Protein AF-A0A3S1F6X5-F1 (afdb_monomer)

Foldseek 3Di:
DDDDPPPLDAAEDEDDPPDDQDDDRYGYDDPPVPDDPPVDDDDDCVVVVVVVVVVCCVVVVVVVVVVD

Secondary structure (DSSP, 8-state):
--------PPEEEE--TTS-SEETTEEEEP--TT----------THHHHHHHHHHHHHHHHHHHHH--

pLDDT: mean 74.73, std 14.08, range [40.25, 97.25]

Solvent-accessible surface area (backbone atoms only — not comparable to full-atom values): 4638 Å² total; per-residue (Å²): 142,78,94,72,78,87,76,83,77,61,51,80,45,85,38,59,101,86,54,80,52,70,57,101,64,34,47,34,49,69,86,71,87,85,70,81,83,75,92,69,91,79,81,77,63,63,64,58,56,53,52,51,50,52,50,51,50,54,55,49,52,55,49,57,65,72,76,106

Nearest PDB structures (foldseek):
  7rgo-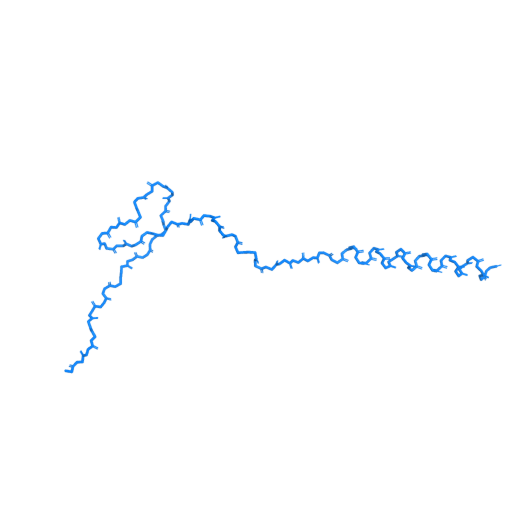assembly1_B  TM=4.467E-01  e=6.029E+00  Escherichia coli
  4e45-assembly3_O  TM=3.200E-01  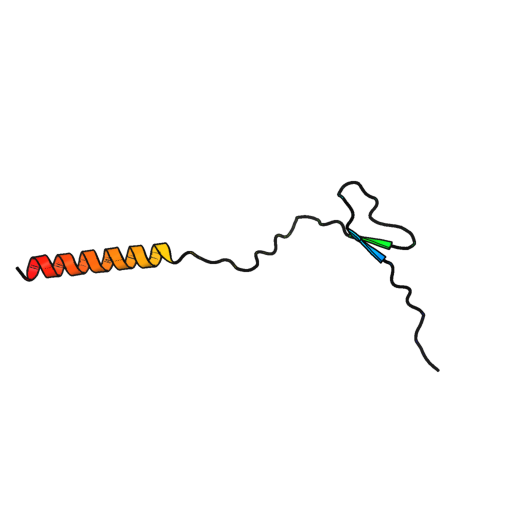e=7.975E+00  Homo sapiens

Mean predicted aligned error: 15.99 Å

Structure (mmCIF, N/CA/C/O backbone):
data_AF-A0A3S1F6X5-F1
#
_entry.id   AF-A0A3S1F6X5-F1
#
loop_
_atom_site.group_PDB
_atom_site.id
_atom_site.type_symbol
_atom_site.label_atom_id
_atom_site.label_alt_id
_atom_site.label_comp_id
_atom_site.label_asym_id
_atom_site.label_entity_id
_atom_site.label_seq_id
_atom_site.pdbx_PDB_ins_code
_atom_site.Cartn_x
_atom_site.Cartn_y
_atom_site.Cartn_z
_atom_site.occupancy
_atom_site.B_iso_or_equiv
_atom_site.auth_seq_id
_atom_site.auth_comp_id
_atom_site.auth_asym_id
_atom_site.auth_atom_id
_atom_site.pdbx_PDB_model_num
ATOM 1 N N . THR A 1 1 ? 3.397 -23.376 52.972 1.00 40.25 1 THR A N 1
ATOM 2 C CA . THR A 1 1 ? 3.877 -23.811 51.640 1.00 40.2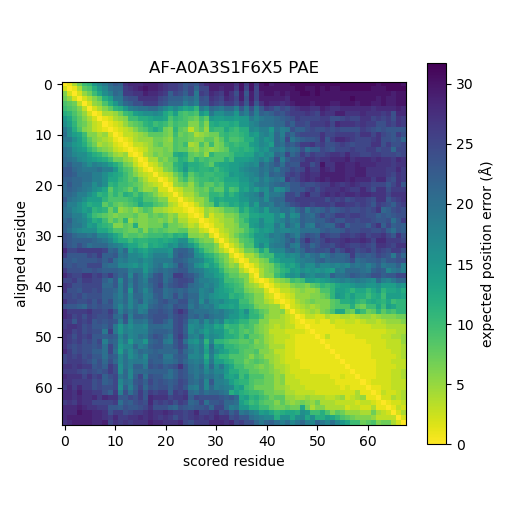5 1 THR A CA 1
ATOM 3 C C . THR A 1 1 ? 2.633 -24.096 50.820 1.00 40.25 1 THR A C 1
ATOM 5 O O . THR A 1 1 ? 1.907 -24.983 51.216 1.00 40.25 1 THR A O 1
ATOM 8 N N . ALA A 1 2 ? 2.209 -23.351 49.804 1.00 46.19 2 ALA A N 1
ATOM 9 C CA . ALA A 1 2 ? 2.853 -22.404 48.902 1.00 46.19 2 ALA A CA 1
ATOM 10 C C . ALA A 1 2 ? 1.861 -21.274 48.536 1.00 46.19 2 ALA A C 1
ATOM 12 O O . ALA A 1 2 ? 0.651 -21.455 48.646 1.00 46.19 2 ALA A O 1
ATOM 13 N N . LEU A 1 3 ? 2.382 -20.109 48.142 1.00 59.84 3 LEU A N 1
ATOM 14 C CA . LEU A 1 3 ? 1.592 -18.988 47.636 1.00 59.84 3 LEU A CA 1
ATOM 15 C C . LEU A 1 3 ? 1.030 -19.340 46.255 1.00 59.84 3 LEU A C 1
ATOM 17 O O . LEU A 1 3 ? 1.787 -19.624 45.332 1.00 59.84 3 LEU A O 1
ATOM 21 N N . GLY A 1 4 ? -0.285 -19.269 46.124 1.00 57.03 4 GLY A N 1
ATOM 22 C CA . GLY A 1 4 ? -0.993 -19.439 44.865 1.00 57.03 4 GLY A CA 1
ATOM 23 C C . GLY A 1 4 ? -2.471 -19.244 45.129 1.00 57.03 4 GLY A C 1
ATOM 24 O O . GLY A 1 4 ? -3.233 -20.195 45.087 1.00 57.03 4 GLY A O 1
ATOM 25 N N . SER A 1 5 ? -2.840 -18.028 45.528 1.00 59.28 5 SER A N 1
ATOM 26 C CA . SER A 1 5 ? -4.230 -17.585 45.580 1.00 59.28 5 SER A CA 1
ATOM 27 C C . SER A 1 5 ? -4.940 -18.013 44.298 1.00 59.28 5 SER A C 1
ATOM 29 O O . SER A 1 5 ? -4.456 -17.666 43.221 1.00 59.28 5 SER A O 1
ATOM 31 N N . ASP A 1 6 ? -6.042 -18.750 44.423 1.00 64.06 6 ASP A N 1
ATOM 32 C CA . ASP A 1 6 ? -6.970 -19.072 43.340 1.00 64.06 6 ASP A CA 1
ATOM 33 C C . ASP A 1 6 ? -7.435 -17.772 42.662 1.00 64.06 6 ASP A C 1
ATOM 35 O O . ASP A 1 6 ? -8.411 -17.139 43.064 1.00 64.06 6 ASP A O 1
ATOM 39 N N . VAL A 1 7 ? -6.679 -17.305 41.665 1.00 67.19 7 VAL A N 1
ATOM 40 C CA . VAL A 1 7 ? -7.059 -16.159 40.840 1.00 67.19 7 VAL A CA 1
ATOM 41 C C . VAL A 1 7 ? -8.101 -16.669 39.855 1.00 67.19 7 VAL A C 1
ATOM 43 O O . VAL A 1 7 ? -7.771 -17.194 38.792 1.00 67.19 7 VAL A O 1
ATOM 46 N N . THR A 1 8 ? -9.372 -16.535 40.222 1.00 70.06 8 THR A N 1
ATOM 47 C CA . THR A 1 8 ? -10.495 -16.768 39.312 1.00 70.06 8 THR A CA 1
ATOM 48 C C . THR A 1 8 ? -10.455 -15.711 38.212 1.00 70.06 8 THR A C 1
ATOM 50 O O . THR A 1 8 ? -10.771 -14.544 38.441 1.00 70.06 8 THR A O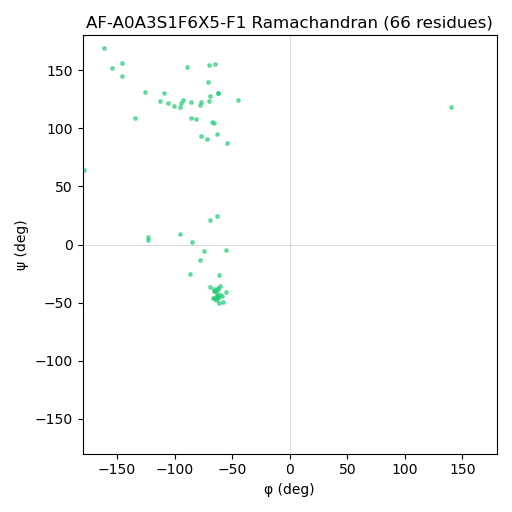 1
ATOM 53 N N . LEU A 1 9 ? -10.018 -16.109 37.015 1.00 71.00 9 LEU A N 1
ATOM 54 C CA . LEU A 1 9 ? -10.010 -15.242 35.840 1.00 71.00 9 LEU A CA 1
ATOM 55 C C . LEU A 1 9 ? -11.438 -15.138 35.274 1.00 71.00 9 LEU A C 1
ATOM 57 O O . LEU A 1 9 ? -12.026 -16.170 34.941 1.00 71.00 9 LEU A O 1
ATOM 61 N N . PRO A 1 10 ? -12.008 -13.927 35.149 1.00 70.81 10 PRO A N 1
ATOM 62 C CA . PRO A 1 10 ? -13.337 -13.739 34.576 1.00 70.81 10 PRO A CA 1
ATOM 63 C C . PRO A 1 10 ? -13.343 -14.015 33.065 1.00 70.81 10 PRO A C 1
ATOM 65 O O . PRO A 1 10 ? -12.329 -13.861 32.380 1.00 70.81 10 PRO A O 1
ATOM 68 N N . SER A 1 11 ? -14.504 -14.394 32.527 1.00 71.62 11 SER A N 1
ATOM 69 C CA . SER A 1 11 ? -14.670 -14.645 31.088 1.00 71.62 11 SER A CA 1
ATOM 70 C C . SER A 1 11 ? -14.630 -13.335 30.288 1.00 71.62 11 SER A C 1
ATOM 72 O O . SER A 1 11 ? -15.195 -12.324 30.714 1.00 71.62 11 SER A O 1
ATOM 74 N N . ILE A 1 12 ? -13.968 -13.338 29.126 1.00 69.81 12 ILE A N 1
ATOM 75 C CA . ILE A 1 12 ? -13.876 -12.178 28.228 1.00 69.81 12 ILE A CA 1
ATOM 76 C C . ILE A 1 12 ? -14.873 -12.359 27.085 1.00 69.81 12 ILE A C 1
ATOM 78 O O . ILE A 1 12 ? -14.761 -13.306 26.306 1.00 69.81 12 ILE A O 1
ATOM 82 N N . VAL A 1 13 ? -15.832 -11.438 26.960 1.00 72.56 13 VAL A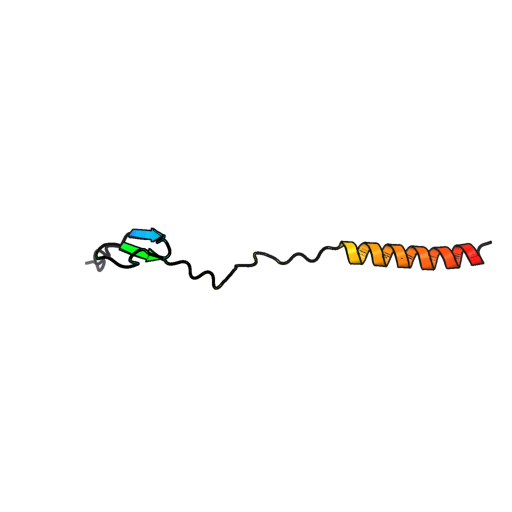 N 1
ATOM 83 C CA . VAL A 1 13 ? -16.896 -11.507 25.944 1.00 72.56 13 VAL A CA 1
ATOM 84 C C . VAL A 1 13 ? -16.926 -10.209 25.121 1.00 72.56 13 VAL A C 1
ATOM 86 O O . VAL A 1 13 ? -16.931 -9.122 25.704 1.00 72.56 13 VAL A O 1
ATOM 89 N N . PRO A 1 14 ? -16.950 -10.269 23.772 1.00 64.56 14 PRO A N 1
ATOM 90 C CA . PRO A 1 14 ? -17.099 -9.077 22.938 1.00 64.56 14 PRO A CA 1
ATOM 91 C C . PRO A 1 14 ? -18.510 -8.486 23.083 1.00 64.56 14 PRO A C 1
ATOM 93 O O . PRO A 1 14 ? -19.506 -9.190 22.907 1.00 64.56 14 PRO A O 1
ATOM 96 N N . VAL A 1 15 ? -18.614 -7.185 23.385 1.00 69.06 15 VAL A N 1
ATOM 97 C CA . VAL A 1 15 ? -19.905 -6.515 23.630 1.00 69.06 15 VAL A CA 1
ATOM 98 C C . VAL A 1 15 ? -20.252 -5.564 22.488 1.00 69.06 15 VAL A C 1
ATOM 100 O O . VAL A 1 15 ? -19.454 -4.721 22.084 1.00 69.06 15 VAL A O 1
ATOM 103 N N . ARG A 1 16 ? -21.483 -5.669 21.97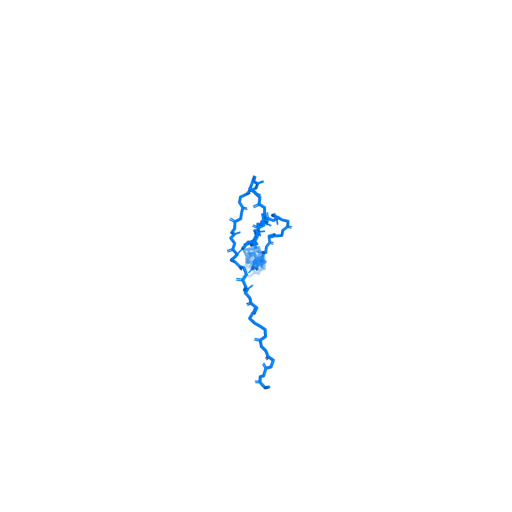1 1.00 63.84 16 ARG A N 1
ATOM 104 C CA . ARG A 1 16 ? -22.039 -4.732 20.977 1.00 63.84 16 ARG A CA 1
ATOM 105 C C . ARG A 1 16 ? -22.199 -3.324 21.564 1.00 63.84 16 ARG A C 1
ATOM 107 O O . ARG A 1 16 ? -22.446 -3.179 22.754 1.00 63.84 16 ARG A O 1
ATOM 114 N N . SER A 1 17 ? -22.194 -2.292 20.718 1.00 59.12 17 SER A N 1
ATOM 115 C CA . SER A 1 17 ? -22.209 -0.861 21.103 1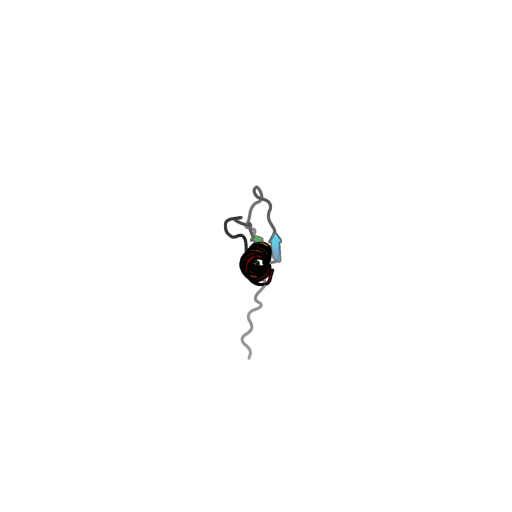.00 59.12 17 SER A CA 1
ATOM 116 C C . SER A 1 17 ? -23.356 -0.387 22.035 1.00 59.12 17 SER A C 1
ATOM 118 O O . SER A 1 17 ? -23.350 0.757 22.473 1.00 59.12 17 SER A O 1
ATOM 120 N N . ALA A 1 18 ? -24.333 -1.225 22.386 1.00 60.56 18 ALA A N 1
ATOM 121 C CA . ALA A 1 18 ? -25.413 -0.891 23.325 1.00 60.56 18 ALA A CA 1
ATOM 122 C C . ALA A 1 18 ? -25.518 -1.850 24.533 1.00 60.56 18 ALA A C 1
ATOM 124 O O . ALA A 1 18 ? -26.481 -1.767 25.288 1.00 60.56 18 ALA A O 1
ATOM 125 N N . GLY A 1 19 ? -24.582 -2.793 24.700 1.00 61.12 19 GLY A N 1
ATOM 126 C CA . GLY A 1 19 ? -24.569 -3.729 25.831 1.00 61.12 19 GLY A CA 1
ATOM 127 C C . GLY A 1 19 ? -23.800 -3.189 27.040 1.00 61.12 19 GLY A C 1
ATOM 128 O O . GLY A 1 19 ? -22.879 -2.386 26.884 1.00 61.12 19 GLY A O 1
ATOM 129 N N . ALA A 1 20 ? -24.162 -3.645 28.243 1.00 61.03 20 ALA A N 1
ATOM 130 C CA . ALA A 1 20 ? -23.377 -3.400 29.453 1.00 61.03 20 ALA A CA 1
ATOM 131 C C . ALA A 1 20 ? -21.992 -4.053 29.307 1.00 61.03 20 ALA A C 1
ATOM 133 O O . ALA A 1 20 ? -21.909 -5.211 28.916 1.00 61.03 20 ALA A O 1
ATOM 134 N N . ALA A 1 21 ? -20.914 -3.315 29.584 1.00 59.75 21 ALA A N 1
ATOM 135 C CA . ALA A 1 21 ? -19.532 -3.793 29.440 1.00 59.75 21 ALA A CA 1
ATOM 136 C C . ALA A 1 21 ? -18.928 -4.334 30.756 1.00 59.75 21 ALA A C 1
ATOM 138 O O . ALA A 1 21 ? -17.728 -4.591 30.826 1.00 59.75 21 ALA A O 1
ATOM 139 N N . SER A 1 22 ? -19.746 -4.494 31.801 1.00 61.91 22 SER A N 1
ATOM 140 C CA . SER A 1 22 ? -19.329 -4.985 33.116 1.00 61.91 22 SER A CA 1
ATOM 141 C C . SER A 1 22 ? -20.418 -5.837 33.781 1.00 61.91 22 SER A C 1
ATOM 143 O O . SER A 1 22 ? -21.612 -5.570 33.634 1.00 61.91 22 SER A O 1
ATOM 145 N N . GLY A 1 23 ? -19.990 -6.864 34.519 1.00 67.50 23 GLY A N 1
ATOM 146 C CA . GLY A 1 23 ? -20.813 -7.742 35.355 1.00 67.50 23 GLY A CA 1
ATOM 147 C C . GLY A 1 23 ? -19.939 -8.480 36.379 1.00 67.50 23 GLY A C 1
ATOM 148 O O . GLY A 1 23 ? -18.717 -8.426 36.283 1.00 67.50 23 GLY A O 1
ATOM 149 N N . ASN A 1 24 ? -20.542 -9.152 37.367 1.00 66.62 24 ASN A N 1
ATOM 150 C CA . ASN A 1 24 ? -19.799 -9.767 38.482 1.00 66.62 24 ASN A CA 1
ATOM 151 C C . ASN A 1 24 ? -18.790 -10.855 38.062 1.00 66.62 24 ASN A C 1
ATOM 153 O O . ASN A 1 24 ? -17.798 -11.034 38.759 1.00 66.62 24 ASN A O 1
ATOM 157 N N . ASP A 1 25 ? -19.013 -11.529 36.927 1.00 69.81 25 ASP A N 1
ATOM 158 C CA . ASP A 1 25 ? -18.239 -12.717 36.524 1.00 69.81 25 ASP A CA 1
ATOM 159 C C . ASP A 1 25 ? -17.560 -12.588 35.144 1.00 69.81 25 ASP A C 1
ATOM 161 O O . ASP A 1 25 ? -16.966 -13.546 34.637 1.00 69.81 25 ASP A O 1
ATOM 165 N N . TRP A 1 26 ? -17.655 -11.425 34.487 1.00 71.50 26 TRP A N 1
ATOM 166 C CA . TRP A 1 26 ? -17.135 -11.253 33.128 1.00 71.50 26 TRP A CA 1
ATOM 167 C C . TRP A 1 26 ? -16.766 -9.802 32.799 1.00 71.50 26 TRP A C 1
ATOM 169 O O . TRP A 1 26 ? -17.334 -8.845 33.333 1.00 71.50 26 TRP A O 1
ATOM 179 N N . ILE A 1 27 ? -15.806 -9.650 31.888 1.00 72.69 27 ILE A N 1
ATOM 180 C CA . ILE A 1 27 ? -15.305 -8.356 31.412 1.00 72.69 27 ILE A CA 1
ATOM 181 C C . ILE A 1 27 ? -15.710 -8.186 29.946 1.00 72.69 27 ILE A C 1
ATOM 183 O O . ILE A 1 27 ? -15.388 -9.023 29.097 1.00 72.69 27 ILE A O 1
ATOM 187 N N . GLY A 1 28 ? -16.416 -7.094 29.644 1.00 69.12 28 GLY A N 1
ATOM 188 C CA . GLY A 1 28 ? -16.827 -6.747 28.291 1.00 69.12 28 GLY A CA 1
ATOM 189 C C . GLY A 1 28 ? -15.823 -5.834 27.603 1.00 69.12 28 GLY A C 1
ATOM 190 O O . GLY A 1 28 ? -15.529 -4.746 28.092 1.00 69.12 28 GLY A O 1
ATOM 191 N N . LEU A 1 29 ? -15.324 -6.242 26.437 1.00 70.00 29 LEU A N 1
ATOM 192 C CA . LEU A 1 29 ? -14.473 -5.384 25.610 1.00 70.00 29 LEU A CA 1
ATOM 193 C C . LEU A 1 29 ? -15.334 -4.657 24.575 1.00 70.00 29 LEU A C 1
ATOM 195 O O . LEU A 1 29 ? -16.018 -5.290 23.766 1.00 70.00 29 LEU A O 1
ATOM 199 N N . ARG A 1 30 ? -15.296 -3.320 24.606 1.00 68.25 30 ARG A N 1
ATOM 200 C CA . ARG A 1 30 ? -15.849 -2.465 23.554 1.00 68.25 30 ARG A CA 1
ATOM 201 C C . ARG A 1 30 ? -14.720 -2.098 22.602 1.00 68.25 30 ARG A C 1
ATOM 203 O O . ARG A 1 30 ? -13.769 -1.430 22.999 1.00 68.25 30 ARG A O 1
ATOM 210 N N . THR A 1 31 ? -14.854 -2.492 21.344 1.00 65.19 31 THR A N 1
ATOM 211 C CA . THR A 1 31 ? -13.995 -1.985 20.276 1.00 65.19 31 THR A CA 1
ATOM 212 C C . THR A 1 31 ? -14.311 -0.505 20.079 1.00 65.19 31 THR A C 1
ATOM 214 O O . THR A 1 31 ? -15.377 -0.152 19.581 1.00 65.19 31 THR A O 1
ATOM 217 N N . THR A 1 32 ? -13.425 0.371 20.543 1.00 67.62 32 THR A N 1
ATOM 218 C CA . THR A 1 32 ? -13.396 1.768 20.107 1.00 67.62 32 THR A CA 1
ATOM 219 C C . THR A 1 32 ? -12.653 1.742 18.777 1.00 67.62 32 THR A C 1
ATOM 221 O O . THR A 1 32 ? -11.458 1.460 18.769 1.00 67.62 32 THR A O 1
ATOM 224 N N . ASP A 1 33 ? -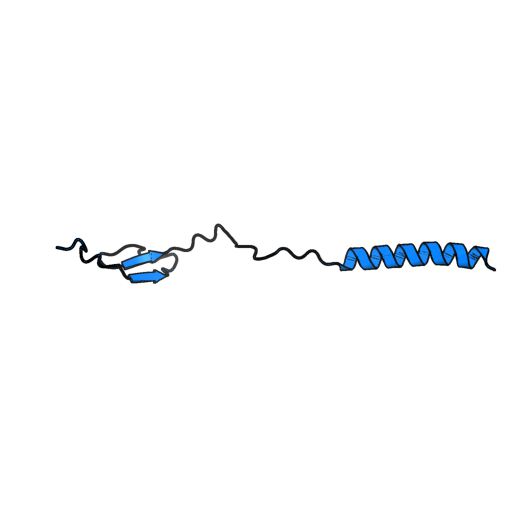13.343 1.950 17.656 1.00 61.66 33 ASP A N 1
ATOM 225 C CA . ASP A 1 33 ? -12.803 1.887 16.281 1.00 61.66 33 ASP A CA 1
ATOM 226 C C . ASP A 1 33 ? -11.707 2.943 15.967 1.00 61.66 33 ASP A C 1
ATOM 228 O O . ASP A 1 33 ? -11.490 3.313 14.817 1.00 61.66 33 ASP A O 1
ATOM 232 N N . ASP A 1 34 ? -11.003 3.451 16.982 1.00 60.78 34 ASP A N 1
ATOM 233 C CA . ASP A 1 34 ? -10.078 4.586 16.912 1.00 60.78 34 ASP A CA 1
ATOM 234 C C . ASP A 1 34 ? -8.715 4.218 16.304 1.00 60.78 34 ASP A C 1
ATOM 236 O O . ASP A 1 34 ? -7.926 5.080 15.927 1.00 60.78 34 ASP A O 1
ATOM 240 N N . SER A 1 35 ? -8.415 2.921 16.167 1.00 65.94 35 SER A N 1
ATOM 241 C CA . SER A 1 35 ? -7.161 2.474 15.559 1.00 65.94 35 SER A CA 1
ATOM 242 C C . SER A 1 35 ? -7.371 1.355 14.543 1.00 65.94 35 SER A C 1
ATOM 244 O O . SER A 1 35 ? -7.634 0.200 14.867 1.00 65.94 35 SER A O 1
ATOM 246 N N . VAL A 1 36 ? -7.198 1.701 13.266 1.00 67.12 36 VAL A N 1
ATOM 247 C CA . VAL A 1 36 ? -7.029 0.723 12.189 1.00 67.12 36 VAL A CA 1
ATOM 248 C C . VAL A 1 36 ? -5.550 0.352 12.123 1.00 67.12 36 VAL A C 1
ATOM 250 O O . VAL A 1 36 ? -4.720 1.138 11.662 1.00 67.12 36 VAL A O 1
ATOM 253 N N . LEU A 1 37 ? -5.211 -0.867 12.544 1.00 66.62 37 LEU A N 1
ATOM 254 C CA . LEU A 1 37 ? -3.894 -1.466 12.314 1.00 66.62 37 LEU A CA 1
ATOM 255 C C . LEU A 1 37 ? -3.669 -1.647 10.803 1.00 66.62 37 LEU A C 1
ATOM 257 O O . LEU A 1 37 ? -4.096 -2.627 10.192 1.00 66.62 37 LEU A O 1
ATOM 261 N N . LYS A 1 38 ? -2.996 -0.681 10.169 1.00 71.81 38 LYS A N 1
ATOM 262 C CA . LYS A 1 38 ? -2.552 -0.775 8.770 1.00 71.81 38 LYS A CA 1
ATOM 263 C C . LYS A 1 38 ? -1.388 -1.770 8.693 1.00 71.81 38 LYS A C 1
ATOM 265 O O . LYS A 1 38 ? -0.229 -1.393 8.822 1.00 71.81 38 LYS A O 1
ATOM 270 N N . ALA A 1 39 ? -1.703 -3.044 8.466 1.00 66.31 39 ALA A N 1
ATOM 271 C CA . ALA A 1 39 ? -0.782 -4.187 8.504 1.00 66.31 39 ALA A CA 1
ATOM 272 C C . ALA A 1 39 ? 0.276 -4.264 7.375 1.00 66.31 39 ALA A C 1
ATOM 274 O O . ALA A 1 39 ? 0.779 -5.349 7.124 1.00 66.31 39 ALA A O 1
ATOM 275 N N . VAL A 1 40 ? 0.596 -3.147 6.708 1.00 73.00 40 VAL A N 1
ATOM 276 C CA . VAL A 1 40 ? 1.694 -2.882 5.746 1.00 73.00 40 VAL A CA 1
ATOM 277 C C . VAL A 1 40 ? 1.148 -2.006 4.618 1.00 73.00 40 VAL A C 1
ATOM 279 O O . VAL A 1 40 ? 0.258 -2.397 3.863 1.00 73.00 40 VAL A O 1
ATOM 282 N N . SER A 1 41 ? 1.713 -0.808 4.488 1.00 70.56 41 SER A N 1
ATOM 283 C CA . SER A 1 41 ? 1.515 0.049 3.320 1.00 70.56 41 SER A CA 1
ATOM 284 C C . SER A 1 41 ? 2.383 -0.473 2.173 1.00 70.56 41 SER A C 1
ATOM 286 O O . SER A 1 41 ? 3.602 -0.557 2.314 1.00 70.56 41 SER A O 1
ATOM 288 N N . ARG A 1 42 ? 1.774 -0.848 1.042 1.00 74.25 42 ARG A N 1
ATOM 289 C CA . ARG A 1 42 ? 2.498 -1.185 -0.193 1.00 74.25 42 ARG A CA 1
ATOM 290 C C . ARG A 1 42 ? 2.322 -0.042 -1.176 1.00 74.25 42 ARG A C 1
ATOM 292 O O . ARG A 1 42 ? 1.197 0.284 -1.542 1.00 74.25 42 ARG A O 1
ATOM 299 N N . VAL A 1 43 ? 3.430 0.540 -1.616 1.00 78.44 43 VAL A N 1
ATOM 300 C CA . VAL A 1 43 ? 3.422 1.543 -2.682 1.00 78.44 43 VAL A CA 1
ATOM 301 C C . VAL A 1 43 ? 3.465 0.806 -4.029 1.00 78.44 43 VAL A C 1
ATOM 303 O O . VAL A 1 43 ? 4.378 0.003 -4.235 1.00 78.44 43 VAL A O 1
ATOM 306 N N . PRO A 1 44 ? 2.498 1.013 -4.943 1.00 79.00 44 PRO A N 1
ATOM 307 C CA . PRO A 1 44 ? 2.503 0.355 -6.249 1.00 79.00 44 PRO A CA 1
ATOM 308 C C . PRO A 1 44 ? 3.728 0.756 -7.088 1.00 79.00 44 PRO A C 1
ATOM 310 O O . PRO A 1 44 ? 3.985 1.940 -7.291 1.00 79.00 44 PRO A O 1
ATOM 313 N N . LEU A 1 45 ? 4.450 -0.224 -7.647 1.00 80.62 45 LEU A N 1
ATOM 314 C CA . LEU A 1 45 ? 5.644 0.000 -8.486 1.00 80.62 45 LEU A CA 1
ATOM 315 C C . LEU A 1 45 ? 5.329 0.526 -9.901 1.00 80.62 45 LEU A C 1
ATOM 317 O O . LEU A 1 45 ? 6.243 0.857 -10.656 1.00 80.62 45 LEU A O 1
ATOM 321 N N . PHE A 1 46 ? 4.048 0.612 -10.271 1.00 80.44 46 PHE A N 1
ATOM 322 C CA . PHE A 1 46 ? 3.604 0.985 -11.619 1.00 80.44 46 PHE A CA 1
ATOM 323 C C . PHE A 1 46 ? 4.171 2.326 -12.098 1.00 80.44 46 PHE A C 1
ATOM 325 O O . PHE A 1 46 ? 4.599 2.429 -13.246 1.00 80.44 46 PHE A O 1
ATOM 332 N N . GLY A 1 47 ? 4.230 3.333 -11.219 1.00 89.31 47 GLY A N 1
ATOM 333 C CA . GLY A 1 47 ? 4.779 4.645 -11.572 1.00 89.31 47 GLY A CA 1
ATOM 334 C C . GLY A 1 47 ? 6.261 4.589 -11.957 1.00 89.31 47 GLY A C 1
ATOM 335 O O . GLY A 1 47 ? 6.673 5.246 -12.910 1.00 89.31 47 GLY A O 1
ATOM 336 N N . GLY A 1 48 ? 7.048 3.753 -11.270 1.00 91.62 48 GLY A N 1
ATOM 337 C CA . GLY A 1 48 ? 8.476 3.585 -11.548 1.00 91.62 48 GLY A CA 1
ATOM 338 C C . GLY A 1 48 ? 8.737 2.940 -12.909 1.00 91.62 48 GLY A C 1
ATOM 339 O O . GLY A 1 48 ? 9.547 3.445 -13.684 1.00 91.62 48 GLY A O 1
ATOM 340 N N . PHE A 1 49 ? 8.010 1.868 -13.240 1.00 93.88 49 PHE A N 1
ATOM 341 C CA . PHE A 1 49 ? 8.151 1.198 -14.538 1.00 93.88 49 PHE A CA 1
ATOM 342 C C . PHE A 1 49 ? 7.701 2.072 -15.710 1.00 93.88 49 PHE A C 1
ATOM 344 O O . PHE A 1 49 ? 8.373 2.091 -16.739 1.00 93.88 49 PHE A O 1
ATOM 351 N N . LEU A 1 50 ? 6.609 2.829 -15.553 1.00 93.88 50 LEU A N 1
ATOM 352 C CA . LEU A 1 50 ? 6.166 3.776 -16.577 1.00 93.88 50 LEU A CA 1
ATOM 353 C C . LEU A 1 50 ? 7.214 4.874 -16.808 1.00 93.88 50 LEU A C 1
ATOM 355 O O . LEU A 1 50 ? 7.558 5.158 -17.954 1.00 93.88 50 LEU A O 1
ATOM 359 N N . GLY A 1 51 ? 7.761 5.451 -15.733 1.00 95.12 51 GLY A N 1
ATOM 360 C CA . GLY A 1 51 ? 8.822 6.456 -15.822 1.00 95.12 51 GLY A CA 1
ATOM 361 C C . GLY A 1 51 ? 10.084 5.928 -16.511 1.00 95.12 51 GLY A C 1
ATOM 362 O O . GLY A 1 51 ? 10.626 6.593 -17.392 1.00 95.12 51 GLY A O 1
ATOM 363 N N . LEU A 1 52 ? 10.513 4.707 -16.176 1.00 96.50 52 LEU A N 1
ATOM 364 C CA . LEU A 1 52 ? 11.643 4.051 -16.837 1.00 96.50 52 LEU A CA 1
ATOM 365 C C . LEU A 1 52 ? 11.362 3.792 -18.323 1.00 96.50 52 LEU A C 1
ATOM 367 O O . LEU A 1 52 ? 12.216 4.066 -19.163 1.00 96.50 52 LEU A O 1
ATOM 371 N N . GLY A 1 53 ? 10.165 3.306 -18.659 1.00 97.00 53 GLY A N 1
ATOM 372 C CA . GLY A 1 53 ? 9.755 3.086 -20.045 1.00 97.00 53 GLY A CA 1
ATOM 373 C C . GLY A 1 53 ? 9.798 4.372 -20.872 1.00 97.00 53 GLY A C 1
ATOM 374 O O . GLY A 1 53 ? 10.354 4.377 -21.968 1.00 97.00 53 GLY A O 1
ATOM 375 N N . LEU A 1 54 ? 9.292 5.479 -20.321 1.00 97.19 54 LEU A N 1
ATOM 376 C CA . LEU A 1 54 ? 9.361 6.796 -20.960 1.00 97.19 54 LEU A CA 1
ATOM 377 C C . LEU A 1 54 ? 10.804 7.281 -21.138 1.00 97.19 54 LEU A C 1
ATOM 379 O O . LEU A 1 54 ? 11.141 7.803 -22.200 1.00 97.19 54 LEU A O 1
ATOM 383 N N . LEU A 1 55 ? 11.664 7.081 -20.136 1.00 97.25 55 LEU A N 1
ATOM 384 C CA . LEU A 1 55 ? 13.076 7.459 -20.210 1.00 97.25 55 LEU A CA 1
ATOM 385 C C . LEU A 1 55 ? 13.813 6.686 -21.312 1.00 97.25 55 LEU A C 1
ATOM 387 O O . LEU A 1 55 ? 14.538 7.282 -22.109 1.00 97.25 55 LEU A O 1
ATOM 391 N N . LEU A 1 56 ? 13.607 5.368 -21.377 1.00 97.12 56 LEU A N 1
ATOM 392 C CA . LEU A 1 56 ? 14.211 4.511 -22.398 1.00 97.12 56 LEU A CA 1
ATOM 393 C C . LEU A 1 56 ? 13.703 4.859 -23.797 1.00 97.12 56 LEU A C 1
ATOM 395 O O . LEU A 1 56 ? 14.498 4.905 -24.732 1.00 97.12 56 LEU A O 1
ATOM 399 N N . LEU A 1 57 ? 12.407 5.154 -23.939 1.00 96.69 57 LEU A N 1
ATOM 400 C CA . LEU A 1 57 ? 11.823 5.607 -25.200 1.00 96.69 57 LEU A CA 1
ATOM 401 C C . LEU A 1 57 ? 12.460 6.929 -25.640 1.00 96.69 57 LEU A C 1
ATOM 403 O O . LEU A 1 57 ? 12.940 7.024 -26.767 1.00 96.69 57 LEU A O 1
ATOM 407 N N . ALA A 1 58 ? 12.530 7.924 -24.753 1.00 96.62 58 ALA A N 1
ATOM 408 C CA . ALA A 1 58 ? 13.145 9.213 -25.054 1.00 96.62 58 ALA A CA 1
ATOM 409 C C . ALA A 1 58 ? 14.612 9.054 -25.491 1.00 96.62 58 ALA A C 1
ATOM 411 O O . ALA A 1 58 ? 14.994 9.544 -26.556 1.00 96.62 58 ALA A O 1
ATOM 412 N N . MET A 1 59 ? 15.410 8.304 -24.728 1.00 96.25 59 MET A N 1
ATOM 413 C CA . MET A 1 59 ? 16.823 8.067 -25.040 1.00 96.25 59 MET A CA 1
ATOM 414 C C . MET A 1 59 ? 17.001 7.297 -26.356 1.00 96.25 59 MET A C 1
ATOM 416 O O . MET A 1 59 ? 17.770 7.704 -27.227 1.00 96.25 59 MET A O 1
ATOM 420 N N . GLY A 1 60 ? 16.245 6.211 -26.533 1.00 95.56 60 GLY A N 1
ATOM 421 C CA . GLY A 1 60 ? 16.274 5.401 -27.747 1.00 95.56 60 GLY A CA 1
ATOM 422 C C . GLY A 1 60 ? 15.834 6.186 -28.982 1.00 95.56 60 GLY A C 1
ATOM 423 O O . GLY A 1 60 ? 16.430 6.034 -30.044 1.00 95.56 60 GLY A O 1
ATOM 424 N N . SER A 1 61 ? 14.848 7.079 -28.846 1.00 94.25 61 SER A N 1
ATOM 425 C CA . SER A 1 61 ? 14.384 7.941 -29.941 1.00 94.25 61 SER A CA 1
ATOM 426 C C . SER A 1 61 ? 15.446 8.945 -30.394 1.00 94.25 61 SER A C 1
ATOM 428 O O . SER A 1 61 ? 15.594 9.177 -31.594 1.00 94.25 61 SER A O 1
ATOM 430 N N . MET A 1 62 ? 16.221 9.501 -29.456 1.00 93.75 62 MET A N 1
ATOM 431 C CA . MET A 1 62 ? 17.321 10.412 -29.769 1.00 93.75 62 MET A CA 1
ATOM 432 C C . MET A 1 62 ? 18.424 9.682 -30.534 1.00 93.75 62 MET A C 1
ATOM 434 O O . MET A 1 62 ? 18.871 10.171 -31.568 1.00 93.75 62 MET A O 1
ATOM 438 N N . TRP A 1 63 ? 18.802 8.488 -30.074 1.00 92.69 63 TRP A N 1
ATOM 439 C CA . TRP A 1 63 ? 19.782 7.651 -30.764 1.00 92.69 63 TRP A CA 1
ATOM 440 C C . TRP A 1 63 ? 19.298 7.214 -32.150 1.00 92.69 63 TRP A C 1
ATOM 442 O O . TRP A 1 63 ? 20.047 7.291 -33.116 1.00 92.69 63 TRP A O 1
ATOM 452 N N . TYR A 1 64 ? 18.039 6.781 -32.273 1.00 91.69 64 TYR A N 1
ATOM 453 C CA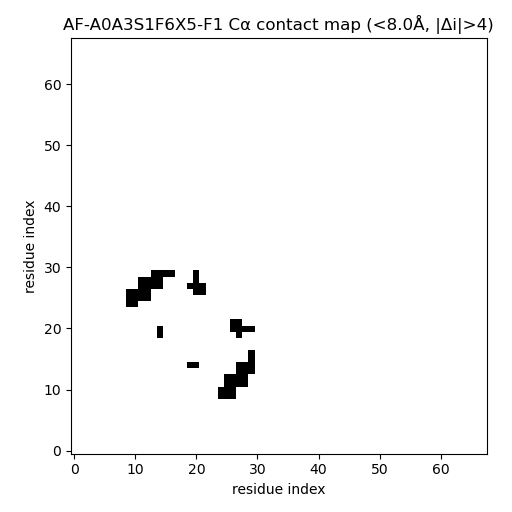 . TYR A 1 64 ? 17.450 6.370 -33.551 1.00 91.69 64 TYR A CA 1
ATOM 454 C C . TYR A 1 64 ? 17.437 7.507 -34.576 1.00 91.69 64 TYR A C 1
ATOM 456 O O . TYR A 1 64 ? 17.624 7.257 -35.763 1.00 91.69 64 TYR A O 1
ATOM 464 N N . ARG A 1 65 ? 17.229 8.749 -34.124 1.00 90.88 65 ARG A N 1
ATOM 465 C CA . ARG A 1 65 ? 17.274 9.934 -34.985 1.00 90.88 65 ARG A CA 1
ATOM 466 C C . ARG A 1 65 ? 18.687 10.253 -35.474 1.00 90.88 65 ARG A C 1
ATOM 468 O O . ARG A 1 65 ? 18.810 10.697 -36.605 1.00 90.88 65 ARG A O 1
ATOM 475 N N . GLU A 1 66 ? 19.703 10.041 -34.643 1.00 80.25 66 GLU A N 1
ATOM 476 C CA . GLU A 1 66 ? 21.105 10.355 -34.965 1.00 80.25 66 GLU A CA 1
ATOM 477 C C . GLU A 1 66 ? 21.823 9.217 -35.713 1.00 80.25 66 GLU A C 1
ATOM 479 O O . GLU A 1 66 ? 22.799 9.440 -36.418 1.00 80.25 66 GLU A O 1
ATOM 484 N N . GLY A 1 67 ? 21.357 7.976 -35.544 1.00 77.31 67 GLY A N 1
ATOM 485 C CA . GLY A 1 67 ? 21.912 6.787 -36.196 1.00 77.31 67 GLY A CA 1
ATOM 486 C C . GLY A 1 67 ? 21.379 6.514 -37.609 1.00 77.31 67 GLY A C 1
ATOM 487 O O . GLY A 1 67 ? 21.741 5.491 -38.189 1.00 77.31 67 GLY A O 1
ATOM 488 N N . ARG A 1 68 ? 20.510 7.383 -38.138 1.00 61.16 68 ARG A N 1
ATOM 489 C CA . ARG A 1 68 ? 20.007 7.380 -39.522 1.00 61.16 68 ARG A CA 1
ATOM 490 C C . ARG A 1 68 ? 20.535 8.585 -40.288 1.00 61.16 68 ARG A C 1
ATOM 492 O O . ARG A 1 68 ? 20.538 8.498 -41.534 1.00 61.16 68 ARG A O 1
#

Sequence (68 aa):
TALGSDVTLPSIVPVRSAGAASGNDWIGLRTTDDSVLKAVSRVPLFGGFLGLGLLLLAMGSMWYREGR

Radius of gyration: 31.25 Å; Cα contacts (8 Å, |Δi|>4): 31; chains: 1; bounding box: 47×34×91 Å